Protein AF-U9TIN5-F1 (afdb_monomer_lite)

Sequence (108 aa):
MSYSKNKLINNALRRSYALIDYNIHNDIHKQHEFRKQILLDDESLTENEKSEAIIIITKTYDYHKLLFNEGTKRICENCNQECLATTYCEYCVRNYLKAKFSNWTSGN

Structure (mmCIF, N/CA/C/O backbone):
data_AF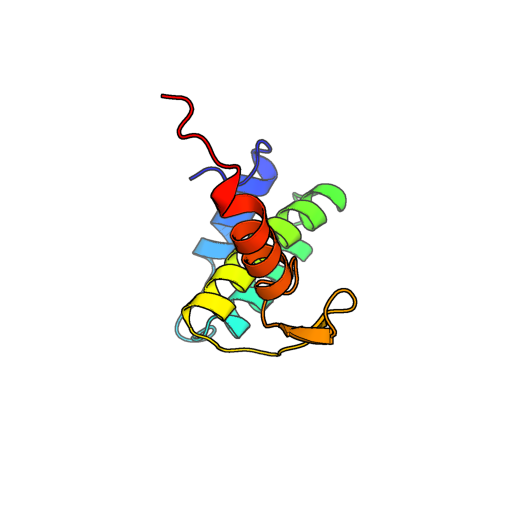-U9TIN5-F1
#
_entry.id   AF-U9TIN5-F1
#
loop_
_atom_site.group_PDB
_atom_site.id
_atom_site.type_symbol
_atom_site.label_atom_id
_atom_site.label_alt_id
_atom_site.label_comp_id
_atom_site.label_asym_id
_atom_site.label_entity_id
_atom_site.label_seq_id
_atom_site.pdbx_PDB_ins_code
_atom_site.Cartn_x
_atom_site.Cartn_y
_atom_sit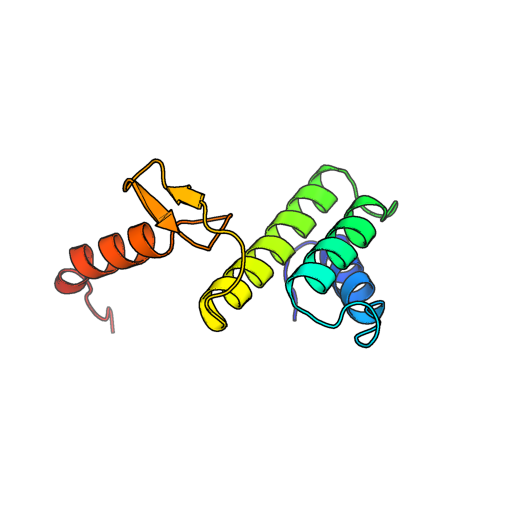e.Cartn_z
_atom_site.occupancy
_atom_site.B_iso_or_equiv
_atom_site.auth_seq_id
_atom_site.auth_comp_id
_atom_site.auth_asym_id
_atom_site.auth_atom_id
_atom_site.pdbx_PDB_model_num
ATOM 1 N N . MET A 1 1 ? -4.960 14.681 -10.680 1.00 57.00 1 MET A N 1
ATOM 2 C CA . MET A 1 1 ? -4.762 14.916 -9.231 1.00 57.00 1 MET A CA 1
ATOM 3 C C . MET A 1 1 ? -3.265 14.991 -8.920 1.00 57.00 1 MET A C 1
ATOM 5 O O . MET A 1 1 ? -2.489 14.411 -9.678 1.00 57.00 1 MET A O 1
ATOM 9 N N . SER A 1 2 ? -2.855 15.758 -7.902 1.00 74.75 2 SER A N 1
ATOM 10 C CA . SER A 1 2 ? -1.475 15.790 -7.385 1.00 74.75 2 SER A CA 1
ATOM 11 C C . SER A 1 2 ? -1.435 14.990 -6.086 1.00 74.75 2 SER A C 1
ATOM 13 O O . SER A 1 2 ? -2.256 15.239 -5.210 1.00 74.75 2 SER A O 1
ATOM 15 N N . TYR A 1 3 ? -0.529 14.025 -5.982 1.00 82.56 3 TYR A N 1
ATOM 16 C CA . TYR A 1 3 ? -0.385 13.109 -4.849 1.00 82.56 3 TYR A CA 1
ATOM 17 C C . TYR A 1 3 ? 0.760 13.502 -3.903 1.00 82.56 3 TYR A C 1
ATOM 19 O O . TYR A 1 3 ? 0.718 13.173 -2.724 1.00 82.56 3 TYR A O 1
ATOM 27 N N . SER A 1 4 ? 1.754 14.232 -4.413 1.00 88.62 4 SER A N 1
ATOM 28 C CA . SER A 1 4 ? 2.847 14.851 -3.650 1.00 88.62 4 SER A CA 1
ATOM 29 C C . SER A 1 4 ? 2.960 16.338 -4.016 1.00 88.62 4 SER A C 1
ATOM 31 O O . SER A 1 4 ? 2.378 16.779 -5.013 1.00 88.62 4 SER A O 1
ATOM 33 N N . LYS A 1 5 ? 3.703 17.133 -3.237 1.00 90.81 5 LYS A N 1
ATOM 34 C CA . LYS A 1 5 ? 4.144 18.478 -3.663 1.00 90.81 5 LYS A CA 1
ATOM 35 C C . LYS A 1 5 ? 5.291 18.403 -4.681 1.00 90.81 5 LYS A C 1
ATOM 37 O O . LYS A 1 5 ? 5.545 19.378 -5.383 1.00 90.81 5 LYS A O 1
ATOM 42 N N . ASN A 1 6 ? 5.953 17.251 -4.791 1.00 94.44 6 ASN A N 1
ATOM 43 C CA . ASN A 1 6 ? 7.050 17.022 -5.719 1.00 94.44 6 ASN A CA 1
ATOM 44 C C . ASN A 1 6 ? 6.528 16.629 -7.114 1.00 94.44 6 ASN A C 1
ATOM 46 O O . ASN A 1 6 ? 5.797 15.649 -7.286 1.00 94.44 6 ASN A O 1
ATOM 50 N N . LYS A 1 7 ? 6.912 17.397 -8.138 1.00 96.00 7 LYS A N 1
ATOM 51 C CA . LYS A 1 7 ? 6.496 17.169 -9.528 1.00 96.00 7 LYS A CA 1
ATOM 52 C C . LYS A 1 7 ? 7.047 15.859 -10.108 1.00 96.00 7 LYS A C 1
ATOM 54 O O . LYS A 1 7 ? 6.318 15.204 -10.849 1.00 96.00 7 LYS A O 1
ATOM 59 N N . LEU A 1 8 ? 8.276 15.463 -9.769 1.00 96.94 8 LEU A N 1
ATOM 60 C CA . LEU A 1 8 ? 8.896 14.229 -10.269 1.00 96.94 8 LEU A CA 1
ATOM 61 C C . LEU A 1 8 ? 8.130 12.998 -9.781 1.00 96.94 8 LEU A C 1
ATOM 63 O O . LEU A 1 8 ? 7.709 12.179 -10.596 1.00 96.94 8 LEU A O 1
ATOM 67 N N . ILE A 1 9 ? 7.808 12.953 -8.486 1.00 97.62 9 ILE A N 1
ATOM 68 C CA . ILE A 1 9 ? 6.977 11.895 -7.893 1.00 97.62 9 ILE A CA 1
ATOM 69 C C . ILE A 1 9 ? 5.616 11.816 -8.591 1.00 97.62 9 ILE A C 1
ATOM 71 O O . ILE A 1 9 ? 5.178 10.744 -8.999 1.00 97.62 9 ILE A O 1
ATOM 75 N N . ASN A 1 10 ? 4.942 12.953 -8.787 1.00 96.69 10 ASN A N 1
ATOM 76 C CA . ASN A 1 10 ? 3.655 12.971 -9.486 1.00 96.69 10 ASN A CA 1
ATOM 77 C C . ASN A 1 10 ? 3.743 12.446 -10.921 1.00 96.69 10 ASN A C 1
ATOM 79 O O . ASN A 1 10 ? 2.840 11.740 -11.372 1.00 96.69 10 ASN A O 1
ATOM 83 N N . ASN A 1 11 ? 4.810 12.793 -11.638 1.00 96.94 11 ASN A N 1
ATOM 84 C CA . ASN A 1 11 ? 5.036 12.316 -12.995 1.00 96.94 11 ASN A CA 1
ATOM 85 C C . ASN A 1 11 ? 5.282 10.803 -13.013 1.00 96.94 11 ASN A C 1
ATOM 87 O O . ASN A 1 11 ? 4.679 10.110 -13.831 1.00 96.94 11 ASN A O 1
ATOM 91 N N . ALA A 1 12 ? 6.106 10.281 -12.103 1.00 97.88 12 ALA A N 1
ATOM 92 C CA . ALA A 1 12 ? 6.361 8.849 -11.966 1.00 97.88 12 ALA A CA 1
ATOM 93 C C . ALA A 1 12 ? 5.085 8.067 -11.610 1.00 97.88 12 ALA A C 1
ATOM 95 O O . ALA A 1 12 ? 4.768 7.067 -12.248 1.00 97.88 12 ALA A O 1
ATOM 96 N N . LEU A 1 13 ? 4.275 8.573 -10.673 1.00 97.75 13 LEU A N 1
ATOM 97 C CA . LEU A 1 13 ? 2.996 7.963 -10.289 1.00 97.75 13 LEU A CA 1
ATOM 98 C C . LEU A 1 13 ? 1.986 7.901 -11.440 1.00 97.75 13 LEU A C 1
ATOM 100 O O . LEU A 1 13 ? 1.233 6.930 -11.542 1.00 97.75 13 LEU A O 1
ATOM 104 N N . ARG A 1 14 ? 1.948 8.936 -12.290 1.00 96.75 14 ARG A N 1
ATOM 105 C CA . ARG A 1 14 ? 1.099 8.965 -13.491 1.00 96.75 14 ARG A CA 1
ATOM 106 C C . ARG A 1 14 ? 1.603 7.995 -14.552 1.00 96.75 14 ARG A C 1
ATOM 108 O O . ARG A 1 14 ? 0.790 7.274 -15.119 1.00 96.75 14 ARG A O 1
ATOM 115 N N . ARG A 1 15 ? 2.919 7.956 -14.787 1.00 96.94 15 ARG A N 1
ATOM 116 C CA . ARG A 1 15 ? 3.555 7.002 -15.706 1.00 96.94 15 ARG A CA 1
ATOM 117 C C . ARG A 1 15 ? 3.271 5.562 -15.278 1.00 96.94 15 ARG A C 1
ATOM 119 O O . ARG A 1 15 ? 2.754 4.798 -16.082 1.00 96.94 15 ARG A O 1
ATOM 126 N N . SER A 1 16 ? 3.496 5.224 -14.006 1.00 97.31 16 SER A N 1
ATOM 127 C CA . SER A 1 16 ? 3.240 3.870 -13.496 1.00 97.31 16 SER A CA 1
ATOM 128 C C . SER A 1 16 ? 1.779 3.453 -13.613 1.00 97.31 16 SER A C 1
ATOM 130 O O . SER A 1 16 ? 1.502 2.288 -13.856 1.00 97.31 16 SER A O 1
ATOM 132 N N . TYR A 1 17 ? 0.841 4.395 -13.478 1.00 95.50 17 TYR A N 1
ATOM 133 C CA . TYR A 1 17 ? -0.581 4.127 -13.687 1.00 95.50 17 TYR A CA 1
ATOM 134 C C . TYR A 1 17 ? -0.936 3.922 -15.167 1.00 95.50 17 TYR A C 1
ATOM 136 O O . TYR A 1 17 ? -1.707 3.026 -15.493 1.00 95.50 17 TYR A O 1
ATOM 144 N N . ALA A 1 18 ? -0.367 4.730 -16.065 1.00 97.19 18 ALA A N 1
ATOM 145 C CA . ALA A 1 18 ? -0.624 4.640 -17.502 1.00 97.19 18 ALA A CA 1
ATOM 146 C C . ALA A 1 18 ? -0.061 3.359 -18.145 1.00 97.19 18 ALA A C 1
ATOM 148 O O . ALA A 1 18 ? -0.574 2.925 -19.169 1.00 97.19 18 ALA A O 1
ATOM 149 N N . LEU A 1 19 ? 0.977 2.763 -17.551 1.00 97.50 19 LEU A N 1
ATOM 150 C CA . LEU A 1 19 ? 1.625 1.542 -18.042 1.00 97.50 19 LEU A CA 1
ATOM 151 C C . LEU A 1 19 ? 0.890 0.244 -17.671 1.00 97.50 19 LEU A C 1
ATOM 153 O O . LEU A 1 19 ? 1.325 -0.828 -18.079 1.00 97.50 19 LEU A O 1
ATOM 157 N N . ILE A 1 20 ? -0.183 0.309 -16.881 1.00 96.81 20 ILE A N 1
ATOM 158 C CA . ILE A 1 20 ? -0.881 -0.894 -16.418 1.00 96.81 20 ILE A CA 1
ATOM 159 C C . ILE A 1 20 ? -1.646 -1.533 -17.576 1.00 96.81 20 ILE A C 1
ATOM 161 O O . ILE A 1 20 ? -2.608 -0.961 -18.088 1.00 96.81 20 ILE A O 1
ATOM 165 N N . ASP A 1 21 ? -1.280 -2.767 -17.913 1.00 97.44 21 ASP A N 1
ATOM 166 C CA . ASP 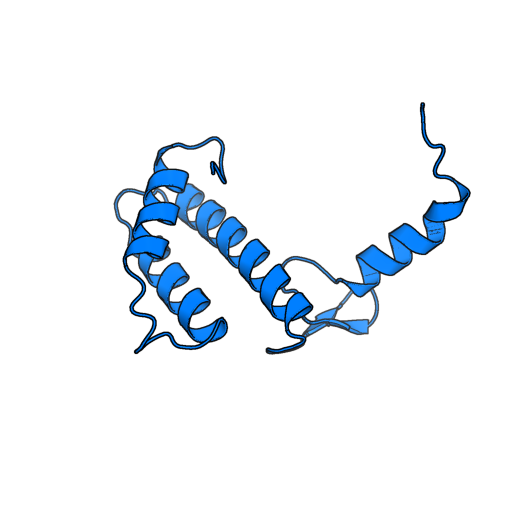A 1 21 ? -2.146 -3.660 -18.677 1.00 97.44 21 ASP A CA 1
ATOM 167 C C . ASP A 1 21 ? -3.118 -4.367 -17.723 1.00 97.44 21 ASP A C 1
ATOM 169 O O . ASP A 1 21 ? -2.730 -5.239 -16.942 1.00 97.44 21 ASP A O 1
ATOM 173 N N . TYR A 1 22 ? -4.395 -3.992 -17.785 1.00 95.94 22 TYR A N 1
ATOM 174 C CA . TYR A 1 22 ? -5.442 -4.554 -16.930 1.00 95.94 22 TYR A CA 1
ATOM 175 C C . TYR A 1 22 ? -5.824 -6.000 -17.280 1.00 95.94 22 TYR A C 1
ATOM 177 O O . TYR A 1 22 ? -6.465 -6.658 -16.463 1.00 95.94 22 TYR A O 1
ATOM 185 N N . ASN A 1 23 ? -5.420 -6.529 -18.441 1.00 97.62 23 ASN A N 1
ATOM 186 C CA . ASN A 1 23 ? -5.600 -7.949 -18.753 1.00 97.62 23 ASN A CA 1
ATOM 187 C C . ASN A 1 23 ? -4.577 -8.814 -18.004 1.00 97.62 23 ASN A C 1
ATOM 189 O O . ASN A 1 23 ? -4.896 -9.926 -17.587 1.00 97.62 23 ASN A O 1
ATOM 193 N N . ILE A 1 24 ? -3.359 -8.296 -17.810 1.00 97.69 24 ILE A N 1
ATOM 194 C CA . ILE A 1 24 ? -2.274 -8.979 -17.089 1.00 97.69 24 ILE A CA 1
ATOM 195 C C . ILE A 1 24 ? -2.396 -8.727 -15.580 1.00 97.69 24 ILE A C 1
ATOM 197 O O . ILE A 1 24 ? -2.399 -9.658 -14.770 1.00 97.69 24 ILE A O 1
ATOM 201 N N . HIS A 1 25 ? -2.540 -7.461 -15.190 1.00 97.06 25 HIS A N 1
ATOM 202 C CA . HIS A 1 25 ? -2.683 -7.009 -13.807 1.00 97.06 25 HIS A CA 1
ATOM 203 C C . HIS A 1 25 ? -4.166 -6.820 -13.471 1.00 97.06 25 HIS A C 1
ATOM 205 O O . HIS A 1 25 ? -4.644 -5.721 -13.186 1.00 97.06 25 HIS A O 1
ATOM 211 N N . ASN A 1 26 ? -4.910 -7.919 -13.547 1.00 96.06 26 ASN A N 1
ATOM 212 C CA . ASN A 1 26 ? -6.372 -7.932 -13.489 1.00 96.06 26 ASN A CA 1
ATOM 213 C C . ASN A 1 26 ? -6.982 -7.828 -12.079 1.00 96.06 26 ASN A C 1
ATOM 215 O O . ASN A 1 26 ? -8.202 -7.813 -11.948 1.00 96.06 26 ASN A O 1
ATOM 219 N N . ASP A 1 27 ? -6.159 -7.732 -11.035 1.00 95.94 27 ASP A N 1
ATOM 220 C CA . ASP A 1 27 ? -6.592 -7.519 -9.653 1.00 95.94 27 ASP A CA 1
ATOM 221 C C . ASP A 1 27 ? -5.746 -6.440 -8.960 1.00 95.94 27 ASP A C 1
ATOM 223 O O . ASP A 1 27 ? -4.656 -6.076 -9.420 1.00 95.94 27 ASP A O 1
ATOM 227 N N . ILE A 1 28 ? -6.247 -5.911 -7.839 1.00 96.00 28 ILE A N 1
ATOM 228 C CA . ILE A 1 28 ? -5.605 -4.794 -7.134 1.00 96.00 28 ILE A CA 1
ATOM 229 C C . ILE A 1 28 ? -4.226 -5.158 -6.567 1.00 96.00 28 ILE A C 1
ATOM 231 O O . ILE A 1 28 ? -3.384 -4.272 -6.406 1.00 96.00 28 ILE A O 1
ATOM 235 N N . HIS A 1 29 ? -3.983 -6.437 -6.258 1.00 96.88 29 HIS A N 1
ATOM 236 C CA . HIS A 1 29 ? -2.731 -6.910 -5.676 1.00 96.88 29 HIS A CA 1
ATOM 237 C C . HIS A 1 29 ? -1.639 -6.909 -6.747 1.00 96.88 29 HIS A C 1
ATOM 239 O O . HIS A 1 29 ? -0.573 -6.324 -6.551 1.00 96.88 29 HIS A O 1
ATOM 245 N N . LYS A 1 30 ? -1.943 -7.459 -7.929 1.00 97.50 30 LYS A N 1
ATOM 246 C CA . LYS A 1 30 ? -1.054 -7.425 -9.097 1.00 97.50 30 LYS A CA 1
ATOM 247 C C . LYS A 1 30 ? -0.779 -6.003 -9.561 1.00 97.50 30 LYS A C 1
ATOM 249 O O . LYS A 1 30 ? 0.362 -5.689 -9.889 1.00 97.50 30 LYS A O 1
ATOM 254 N N . GLN A 1 31 ? -1.793 -5.137 -9.568 1.00 97.38 31 GLN A N 1
ATOM 255 C CA . GLN A 1 31 ? -1.613 -3.726 -9.923 1.00 97.38 31 GLN A CA 1
ATOM 256 C C . GLN A 1 31 ? -0.691 -3.008 -8.935 1.00 97.38 31 GLN A C 1
ATOM 258 O O . GLN A 1 31 ? 0.152 -2.215 -9.353 1.00 97.38 31 GLN A O 1
ATOM 263 N N . HIS A 1 32 ? -0.831 -3.272 -7.632 1.00 97.44 32 HIS A N 1
ATOM 264 C CA . HIS A 1 32 ? 0.034 -2.669 -6.621 1.00 97.44 32 HIS A CA 1
ATOM 265 C C . HIS A 1 32 ? 1.496 -3.096 -6.792 1.00 97.44 32 HIS A C 1
ATOM 267 O O . HIS A 1 32 ? 2.365 -2.225 -6.864 1.00 97.44 32 HIS A O 1
ATOM 273 N N . GLU A 1 33 ? 1.761 -4.399 -6.917 1.00 97.81 33 GLU A N 1
ATOM 274 C CA . GLU A 1 33 ? 3.127 -4.915 -7.081 1.00 97.81 33 GLU A CA 1
ATOM 275 C C . GLU A 1 33 ? 3.771 -4.443 -8.388 1.00 97.81 33 GLU A C 1
ATOM 277 O O . GLU A 1 33 ? 4.919 -3.998 -8.378 1.00 97.81 33 GLU A O 1
ATOM 282 N N . PHE A 1 34 ? 3.021 -4.426 -9.494 1.00 98.31 34 PHE A N 1
ATOM 283 C CA . PHE A 1 34 ? 3.512 -3.888 -10.764 1.00 98.31 34 PHE A CA 1
ATOM 284 C C . PHE A 1 34 ? 3.920 -2.417 -10.638 1.00 98.31 34 PHE A C 1
ATOM 286 O O . PHE A 1 34 ? 5.042 -2.037 -10.968 1.00 98.31 34 PHE A O 1
ATOM 293 N N . ARG A 1 35 ? 3.035 -1.568 -10.098 1.00 98.06 35 ARG A N 1
ATOM 294 C CA . ARG A 1 35 ? 3.344 -0.141 -9.927 1.00 98.06 35 ARG A CA 1
ATOM 295 C C . ARG A 1 35 ? 4.519 0.085 -8.984 1.00 98.06 35 ARG A C 1
ATOM 297 O O . ARG A 1 35 ? 5.273 1.030 -9.195 1.00 98.06 35 ARG A O 1
ATOM 304 N N . LYS A 1 36 ? 4.661 -0.744 -7.948 1.00 98.38 36 LYS A N 1
ATOM 305 C CA . LYS A 1 36 ? 5.787 -0.687 -7.014 1.00 98.38 36 LYS A CA 1
ATOM 306 C C . LYS A 1 36 ? 7.109 -0.941 -7.737 1.00 98.38 36 LYS A C 1
ATOM 308 O O . LYS A 1 36 ? 8.024 -0.150 -7.550 1.00 98.38 36 LYS A O 1
ATOM 313 N N . GLN A 1 37 ? 7.184 -1.961 -8.592 1.00 98.44 37 GLN A N 1
ATOM 314 C CA . GLN A 1 37 ? 8.375 -2.240 -9.405 1.00 98.44 37 GLN A CA 1
ATOM 315 C C . GLN A 1 37 ? 8.703 -1.071 -10.339 1.00 98.44 37 GLN A C 1
ATOM 317 O O . GLN A 1 37 ? 9.794 -0.522 -10.253 1.00 98.44 37 GLN A O 1
ATOM 322 N N . ILE A 1 38 ? 7.721 -0.578 -11.105 1.00 98.25 38 ILE A N 1
ATOM 323 C CA . ILE A 1 38 ? 7.921 0.572 -12.006 1.00 98.25 38 ILE A CA 1
ATOM 324 C C . ILE A 1 38 ? 8.473 1.803 -11.272 1.00 98.25 38 ILE A C 1
ATOM 326 O O . ILE A 1 38 ? 9.294 2.528 -11.821 1.00 98.25 38 ILE A O 1
ATOM 330 N N . LEU A 1 39 ? 8.015 2.069 -10.046 1.00 98.44 39 LEU A N 1
ATOM 331 C CA . LEU A 1 39 ? 8.497 3.210 -9.263 1.00 98.44 39 LEU A CA 1
ATOM 332 C C . LEU A 1 39 ? 9.889 2.977 -8.664 1.00 98.44 39 LEU A C 1
ATOM 334 O O . LEU A 1 39 ? 10.648 3.935 -8.546 1.00 98.44 39 LEU A O 1
ATOM 338 N N . LEU A 1 40 ? 10.221 1.743 -8.275 1.00 98.50 40 LEU A N 1
ATOM 339 C CA . LEU A 1 40 ? 11.553 1.394 -7.768 1.00 98.50 40 LEU A CA 1
ATOM 340 C C . LEU A 1 40 ? 12.616 1.454 -8.875 1.00 98.50 40 LEU A C 1
ATOM 342 O O . LEU A 1 40 ? 13.738 1.899 -8.616 1.00 98.50 40 LEU A O 1
ATOM 346 N N . ASP A 1 41 ? 12.228 1.089 -10.095 1.00 98.25 41 ASP A N 1
ATOM 347 C CA . ASP A 1 41 ? 13.087 1.071 -11.280 1.00 98.25 41 ASP A CA 1
ATOM 348 C C . ASP A 1 41 ? 13.155 2.437 -11.998 1.00 98.25 41 ASP A C 1
ATOM 350 O O . ASP A 1 41 ? 13.930 2.605 -12.936 1.00 98.25 41 ASP A O 1
ATOM 354 N N . ASP A 1 42 ? 12.368 3.441 -11.578 1.00 97.81 42 ASP A N 1
ATOM 355 C CA . ASP A 1 42 ? 12.387 4.777 -12.189 1.00 97.81 42 ASP A CA 1
ATOM 356 C C . ASP A 1 42 ? 13.677 5.529 -11.809 1.00 97.81 42 ASP A C 1
ATOM 358 O O . ASP A 1 42 ? 13.778 6.148 -10.747 1.00 97.81 42 ASP A O 1
ATOM 362 N N . GLU A 1 43 ? 14.660 5.504 -12.712 1.00 97.69 43 GLU A N 1
ATOM 363 C CA . GLU A 1 43 ? 15.954 6.192 -12.579 1.00 97.69 43 GLU A CA 1
ATOM 364 C C . GLU A 1 43 ? 15.829 7.721 -12.449 1.00 97.69 43 GLU A C 1
ATOM 366 O O . GLU A 1 43 ? 16.772 8.382 -12.017 1.00 97.69 43 GLU A O 1
ATOM 371 N N . SER A 1 44 ? 14.670 8.307 -12.787 1.00 96.88 44 SER A N 1
ATOM 372 C CA . SER A 1 44 ? 14.432 9.746 -12.599 1.00 96.88 44 SER A CA 1
ATOM 373 C C . SER A 1 44 ? 14.137 10.144 -11.149 1.00 96.88 44 SER A C 1
ATOM 375 O O . SER A 1 44 ? 14.035 11.339 -10.867 1.00 96.88 44 SER A O 1
ATOM 377 N N . LEU A 1 45 ? 13.987 9.173 -10.241 1.00 98.06 45 LEU A N 1
ATOM 378 C CA . LEU A 1 45 ? 13.726 9.395 -8.821 1.00 98.06 45 LEU A CA 1
ATOM 379 C C . LEU A 1 45 ? 14.952 9.065 -7.965 1.00 98.06 45 LEU A C 1
ATOM 381 O O . LEU A 1 45 ? 15.607 8.038 -8.140 1.00 98.06 45 LEU A O 1
ATOM 385 N N . THR A 1 46 ? 15.204 9.893 -6.957 1.00 98.31 46 THR A N 1
ATOM 386 C CA . THR A 1 46 ? 16.110 9.555 -5.851 1.00 98.31 46 THR A CA 1
ATOM 387 C C . THR A 1 46 ? 15.490 8.496 -4.934 1.00 98.31 46 THR A C 1
ATOM 389 O O . THR A 1 46 ? 14.271 8.349 -4.872 1.00 98.31 46 THR A O 1
ATOM 392 N N . GLU A 1 47 ? 16.302 7.797 -4.137 1.00 98.19 47 GLU A N 1
ATOM 393 C CA . GLU A 1 47 ? 15.809 6.770 -3.199 1.00 98.19 47 GLU A CA 1
ATOM 394 C C . GLU A 1 47 ? 14.770 7.299 -2.190 1.00 98.19 47 GLU A C 1
ATOM 396 O O . GLU A 1 47 ? 13.805 6.608 -1.844 1.00 98.19 47 GLU A O 1
ATOM 401 N N . ASN A 1 48 ? 14.901 8.563 -1.774 1.00 97.62 48 ASN A N 1
ATOM 402 C CA . ASN A 1 48 ? 13.908 9.220 -0.921 1.00 97.62 48 ASN A CA 1
ATOM 403 C C . ASN A 1 48 ? 12.582 9.449 -1.663 1.00 97.62 48 ASN A C 1
ATOM 405 O O . ASN A 1 48 ? 11.511 9.202 -1.110 1.00 97.62 48 ASN A O 1
ATOM 409 N N . GLU A 1 49 ? 12.641 9.889 -2.921 1.00 98.31 49 GLU A N 1
ATOM 410 C CA . GLU A 1 49 ? 11.449 10.102 -3.746 1.00 98.31 49 GLU A CA 1
ATOM 411 C C . GLU A 1 49 ? 10.757 8.785 -4.100 1.00 98.31 49 GLU A C 1
ATOM 413 O O . GLU A 1 49 ? 9.526 8.722 -4.070 1.00 98.31 49 GLU A O 1
ATOM 418 N N . LYS A 1 50 ? 11.522 7.718 -4.367 1.00 98.50 50 LYS A N 1
ATOM 419 C CA . LYS A 1 50 ? 10.987 6.360 -4.533 1.00 98.50 50 LYS A CA 1
ATOM 420 C C . LYS A 1 50 ? 10.250 5.924 -3.274 1.00 98.50 50 LYS A C 1
ATOM 422 O O . LYS A 1 50 ? 9.092 5.523 -3.354 1.00 98.50 50 LYS A O 1
ATOM 427 N N . SER A 1 51 ? 10.875 6.075 -2.107 1.00 97.75 51 SER A N 1
ATOM 428 C CA . SER A 1 51 ? 10.263 5.734 -0.817 1.00 97.75 51 SER A CA 1
ATOM 429 C C . SER A 1 51 ? 8.948 6.487 -0.582 1.00 97.75 51 SER A C 1
ATOM 431 O O . SER A 1 51 ? 7.941 5.882 -0.204 1.00 97.75 51 SER A O 1
ATOM 433 N N . GLU A 1 52 ? 8.909 7.791 -0.871 1.00 97.50 52 GLU A N 1
ATOM 434 C CA . GLU A 1 52 ? 7.683 8.593 -0.789 1.00 97.50 52 GLU A CA 1
ATOM 435 C C . GLU A 1 52 ? 6.616 8.112 -1.789 1.00 97.50 52 GLU A C 1
ATOM 437 O O . GLU A 1 52 ? 5.451 7.931 -1.416 1.00 97.50 52 GLU A O 1
ATOM 442 N N . ALA A 1 53 ? 6.998 7.842 -3.040 1.00 98.00 53 ALA A N 1
ATOM 443 C CA . ALA A 1 53 ? 6.094 7.327 -4.065 1.00 98.00 53 ALA A CA 1
ATOM 444 C C . ALA A 1 53 ? 5.494 5.966 -3.670 1.00 98.00 53 ALA A C 1
ATOM 446 O O . ALA A 1 53 ? 4.287 5.757 -3.836 1.00 98.00 53 ALA A O 1
ATOM 447 N N . ILE A 1 54 ? 6.302 5.074 -3.081 1.00 98.25 54 ILE A N 1
ATOM 448 C CA . ILE A 1 54 ? 5.843 3.789 -2.544 1.00 98.25 54 ILE A CA 1
ATOM 449 C C . ILE A 1 54 ? 4.834 4.004 -1.417 1.00 98.25 54 ILE A C 1
ATOM 451 O O . ILE A 1 54 ? 3.758 3.411 -1.453 1.00 98.25 54 ILE A O 1
ATOM 455 N N . ILE A 1 55 ? 5.102 4.893 -0.456 1.00 97.38 55 ILE A N 1
ATOM 456 C CA . ILE A 1 55 ? 4.142 5.202 0.620 1.00 97.38 55 ILE A CA 1
ATOM 457 C C . ILE A 1 55 ? 2.801 5.680 0.042 1.00 97.38 55 ILE A C 1
ATOM 459 O O . ILE A 1 55 ? 1.740 5.266 0.518 1.00 97.38 55 ILE A O 1
ATOM 463 N N . ILE A 1 56 ? 2.824 6.521 -0.996 1.00 97.12 56 ILE A N 1
ATOM 464 C CA . ILE A 1 56 ? 1.612 7.034 -1.652 1.00 97.12 56 ILE A CA 1
ATOM 465 C C . ILE A 1 56 ? 0.795 5.900 -2.288 1.00 97.12 56 ILE A C 1
ATOM 467 O O . ILE A 1 56 ? -0.419 5.814 -2.057 1.00 97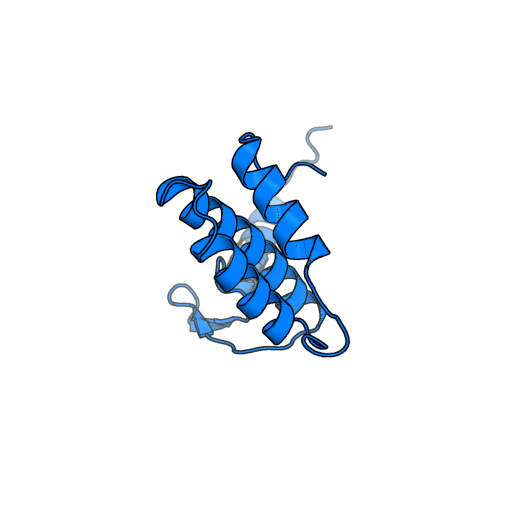.12 56 ILE A O 1
ATOM 471 N N . ILE A 1 57 ? 1.422 5.015 -3.074 1.00 97.50 57 ILE A N 1
ATOM 472 C CA . ILE A 1 57 ? 0.683 3.908 -3.700 1.00 97.50 57 ILE A CA 1
ATOM 473 C C . ILE A 1 57 ? 0.223 2.872 -2.673 1.00 97.50 57 ILE A C 1
ATOM 475 O O . ILE A 1 57 ? -0.867 2.329 -2.832 1.00 97.50 57 ILE A O 1
ATOM 479 N N . THR A 1 58 ? 0.980 2.650 -1.594 1.00 97.75 58 THR A N 1
ATOM 480 C CA . THR A 1 58 ? 0.595 1.729 -0.516 1.00 97.75 58 THR A CA 1
ATOM 481 C C . THR A 1 58 ? -0.618 2.249 0.247 1.00 97.75 58 THR A C 1
ATOM 483 O O . THR A 1 58 ? -1.521 1.475 0.531 1.00 97.75 58 THR A O 1
ATOM 486 N N . LYS A 1 59 ? -0.727 3.561 0.501 1.00 96.38 59 LYS A N 1
ATOM 487 C CA . LYS A 1 59 ? -1.948 4.150 1.090 1.00 96.38 59 LYS A CA 1
ATOM 488 C C . LYS A 1 59 ? -3.181 3.941 0.209 1.00 96.38 59 LYS A C 1
ATOM 490 O O . LYS A 1 59 ? -4.263 3.657 0.715 1.00 96.38 59 LYS A O 1
ATOM 495 N N . THR A 1 60 ? -3.013 4.068 -1.107 1.00 95.62 60 THR A N 1
ATOM 496 C CA . THR A 1 60 ? -4.095 3.808 -2.074 1.00 95.62 60 THR A CA 1
ATOM 497 C C . THR A 1 60 ? -4.480 2.328 -2.074 1.00 95.62 60 THR A C 1
ATOM 499 O O . THR A 1 60 ? -5.657 1.982 -2.072 1.00 95.62 60 THR A O 1
ATOM 502 N N . TYR A 1 61 ? -3.486 1.446 -2.027 1.00 97.19 61 TYR A N 1
ATOM 503 C CA . TYR A 1 61 ? -3.695 0.008 -1.950 1.00 97.19 61 TYR A CA 1
ATOM 504 C C . TYR A 1 61 ? -4.364 -0.421 -0.636 1.00 97.19 61 TYR A C 1
ATOM 506 O O . TYR A 1 61 ? -5.287 -1.228 -0.662 1.00 97.19 61 TYR A O 1
ATOM 514 N N . ASP A 1 62 ? -3.985 0.170 0.499 1.00 97.56 62 ASP A N 1
ATOM 515 C CA . ASP A 1 62 ? -4.655 -0.038 1.785 1.00 97.56 62 ASP A CA 1
ATOM 516 C C . ASP A 1 62 ? -6.128 0.357 1.734 1.00 97.56 62 ASP A C 1
ATOM 518 O O . ASP A 1 62 ? -6.978 -0.380 2.228 1.00 97.56 62 ASP A O 1
ATOM 522 N N . TYR A 1 63 ? -6.439 1.489 1.100 1.00 95.94 63 TYR A N 1
ATOM 523 C CA . TYR A 1 63 ? -7.820 1.890 0.860 1.00 95.94 63 TYR A CA 1
ATOM 524 C C . TYR A 1 63 ? -8.585 0.838 0.042 1.00 95.94 63 TYR A C 1
ATOM 526 O O . TYR A 1 63 ? -9.679 0.452 0.445 1.00 95.94 63 TYR A O 1
ATOM 534 N N . HIS A 1 64 ? -8.010 0.320 -1.049 1.00 96.81 64 HIS A N 1
ATOM 535 C CA . HIS A 1 64 ? -8.660 -0.720 -1.855 1.00 96.81 64 HIS A CA 1
ATOM 536 C C . HIS A 1 64 ? -8.845 -2.038 -1.095 1.00 96.81 64 HIS A C 1
ATOM 538 O O . HIS A 1 64 ? -9.942 -2.588 -1.122 1.00 96.81 64 HIS A O 1
ATOM 544 N N . LYS A 1 65 ? -7.833 -2.507 -0.351 1.00 97.69 65 LYS A N 1
ATOM 545 C CA . LYS A 1 65 ? -7.959 -3.702 0.503 1.00 97.69 65 LYS A CA 1
ATOM 546 C C . LYS A 1 65 ? -9.118 -3.573 1.487 1.00 97.69 65 LYS A C 1
ATOM 548 O O . LYS A 1 65 ? -9.874 -4.517 1.672 1.00 97.69 65 LYS A O 1
ATOM 553 N N . LEU A 1 66 ? -9.284 -2.401 2.102 1.00 96.81 66 LEU A N 1
ATOM 554 C CA . LEU A 1 66 ? -10.397 -2.143 3.019 1.00 96.81 66 LEU A CA 1
ATOM 555 C C . LEU A 1 66 ? -11.746 -2.028 2.306 1.00 96.81 66 LEU A C 1
ATOM 557 O O . LEU A 1 66 ? -12.748 -2.480 2.852 1.00 96.81 66 LEU A O 1
ATOM 561 N N . LEU A 1 67 ? -11.777 -1.419 1.118 1.00 96.75 67 LEU A N 1
ATOM 562 C CA . LEU A 1 67 ? -12.991 -1.255 0.319 1.00 96.75 67 LEU A CA 1
ATOM 563 C C . LEU A 1 67 ? -13.548 -2.605 -0.148 1.00 96.75 67 LEU A C 1
ATOM 565 O O . LEU A 1 67 ? -14.749 -2.837 -0.042 1.00 96.75 67 LEU A O 1
ATOM 569 N N . PHE A 1 68 ? -12.676 -3.485 -0.637 1.00 96.25 68 PHE A N 1
ATOM 570 C CA . PHE A 1 68 ? -13.044 -4.812 -1.139 1.00 96.25 68 PHE A CA 1
ATOM 571 C C . PHE A 1 68 ? -12.961 -5.907 -0.067 1.00 96.25 68 PHE A C 1
ATOM 573 O O . PHE A 1 68 ? -13.383 -7.034 -0.306 1.00 96.25 68 PHE A O 1
ATOM 580 N N . ASN A 1 69 ? -12.474 -5.568 1.133 1.00 95.94 69 ASN A N 1
ATOM 581 C CA . ASN A 1 69 ? -12.261 -6.489 2.250 1.00 95.94 69 ASN A CA 1
ATOM 582 C C . ASN A 1 69 ? -11.426 -7.723 1.850 1.00 95.94 69 ASN A C 1
ATOM 584 O O . ASN A 1 69 ? -11.740 -8.856 2.216 1.00 95.94 69 ASN A O 1
ATOM 588 N N . GLU A 1 70 ? -10.360 -7.491 1.086 1.00 95.06 70 GLU A N 1
ATOM 589 C CA . GLU A 1 70 ? -9.515 -8.533 0.505 1.00 95.06 70 GLU A CA 1
ATOM 590 C C . GLU A 1 70 ? -8.023 -8.272 0.738 1.00 95.06 70 GLU A C 1
ATOM 592 O O . GLU A 1 70 ? -7.589 -7.155 1.037 1.00 95.06 70 GLU A O 1
ATOM 597 N N . GLY A 1 71 ? -7.225 -9.328 0.585 1.00 94.62 71 GLY A N 1
ATOM 598 C CA . GLY A 1 71 ? -5.780 -9.308 0.775 1.00 94.62 71 GLY A CA 1
ATOM 599 C C . GLY A 1 71 ? -5.316 -9.849 2.124 1.00 94.62 71 GLY A C 1
ATOM 600 O O . GLY A 1 71 ? -6.091 -10.277 2.981 1.00 94.62 71 GLY A O 1
ATOM 601 N N . THR A 1 72 ? -3.997 -9.853 2.297 1.00 94.56 72 THR A N 1
ATOM 602 C CA . THR A 1 72 ? -3.350 -10.412 3.483 1.00 94.56 72 THR A CA 1
ATOM 603 C C . THR A 1 72 ? -3.576 -9.526 4.701 1.00 94.56 72 THR A C 1
ATOM 605 O O . THR A 1 72 ? -3.249 -8.337 4.690 1.00 94.56 72 THR A O 1
ATOM 608 N N . LYS A 1 73 ? -4.089 -10.130 5.773 1.00 96.31 73 LYS A N 1
ATOM 609 C CA . LYS A 1 73 ? -4.194 -9.493 7.085 1.00 96.31 73 LYS A CA 1
ATOM 610 C C . LYS A 1 73 ? -2.875 -9.590 7.848 1.00 96.31 73 LYS A C 1
ATOM 612 O O . LYS A 1 73 ? -2.104 -10.529 7.664 1.00 96.31 73 LYS A O 1
ATOM 617 N N . ARG A 1 74 ? -2.648 -8.648 8.757 1.00 96.56 74 ARG A N 1
ATOM 618 C CA . ARG A 1 74 ? -1.555 -8.668 9.737 1.00 96.56 74 ARG A CA 1
ATOM 619 C C . ARG A 1 74 ? -2.109 -8.450 11.137 1.00 96.56 74 ARG A C 1
ATOM 621 O O . ARG A 1 74 ? -3.132 -7.793 11.300 1.00 96.56 74 ARG A O 1
ATOM 628 N N . ILE A 1 75 ? -1.416 -8.940 12.154 1.00 98.00 75 ILE A N 1
ATOM 629 C CA . ILE A 1 75 ? -1.773 -8.638 13.541 1.00 98.00 75 ILE A CA 1
ATOM 630 C C . ILE A 1 75 ? -1.236 -7.244 13.880 1.00 98.00 75 ILE A C 1
ATOM 632 O O . ILE A 1 75 ? -0.051 -6.958 13.704 1.00 98.00 75 ILE A O 1
ATOM 636 N N . CYS A 1 76 ? -2.110 -6.347 14.331 1.00 97.62 76 CYS A N 1
ATOM 637 C CA . CYS A 1 76 ? -1.703 -5.024 14.784 1.00 97.62 76 CYS A CA 1
ATOM 638 C C . CYS A 1 76 ? -1.078 -5.100 16.182 1.00 97.62 76 CYS A C 1
ATOM 640 O O . CYS A 1 76 ? -1.771 -5.431 17.135 1.00 97.62 76 CYS A O 1
ATOM 642 N N . GLU A 1 77 ? 0.176 -4.677 16.327 1.00 96.81 77 GLU A N 1
ATOM 643 C CA . GLU A 1 77 ? 0.908 -4.682 17.608 1.00 96.81 77 GLU A CA 1
ATOM 644 C C . GLU A 1 77 ? 0.251 -3.840 18.717 1.00 96.81 77 GLU A C 1
ATOM 646 O O . GLU A 1 77 ? 0.448 -4.101 19.897 1.00 96.81 77 GLU A O 1
ATOM 651 N N . ASN A 1 78 ? -0.549 -2.831 18.354 1.00 96.19 78 ASN A N 1
ATOM 652 C CA . ASN A 1 78 ? -1.185 -1.939 19.325 1.00 96.19 78 ASN A CA 1
ATOM 653 C C . ASN A 1 78 ? -2.527 -2.463 19.866 1.00 96.19 78 ASN A C 1
ATOM 655 O O . ASN A 1 78 ? -2.925 -2.106 20.969 1.00 96.19 78 ASN A O 1
ATOM 659 N N . CYS A 1 79 ? -3.273 -3.254 19.088 1.00 96.88 79 CYS A N 1
ATOM 660 C CA . CYS A 1 79 ? -4.612 -3.716 19.495 1.00 96.88 79 CYS A CA 1
ATOM 661 C C . CYS A 1 79 ? -4.835 -5.224 19.358 1.00 96.88 79 CYS A C 1
ATOM 663 O O . CYS A 1 79 ? -5.922 -5.699 19.672 1.00 96.88 79 CYS A O 1
ATOM 665 N N . ASN A 1 80 ? -3.833 -5.967 18.884 1.00 97.38 80 ASN A N 1
ATOM 666 C CA . ASN A 1 80 ? -3.847 -7.410 18.642 1.00 97.38 80 ASN A CA 1
ATOM 667 C C . ASN A 1 80 ? -4.966 -7.903 17.708 1.00 97.38 80 ASN A C 1
ATOM 669 O O . ASN A 1 80 ? -5.260 -9.094 17.672 1.00 97.38 80 ASN A O 1
ATOM 673 N N . GLN A 1 81 ? -5.583 -7.008 16.932 1.00 97.12 81 GLN A N 1
ATOM 674 C CA . GLN A 1 81 ? -6.584 -7.370 15.929 1.00 97.12 81 GLN A CA 1
ATOM 675 C C . GLN A 1 81 ? -5.929 -7.632 14.575 1.00 97.12 81 GLN A C 1
ATOM 677 O O . GLN A 1 81 ? -4.954 -6.970 14.208 1.00 97.12 81 GLN A O 1
ATOM 682 N N . GLU A 1 82 ? -6.497 -8.571 13.820 1.00 97.69 82 GLU A N 1
ATOM 683 C CA . GLU A 1 82 ? -6.134 -8.790 12.424 1.00 97.69 82 GLU A CA 1
ATOM 684 C C . GLU A 1 82 ? -6.647 -7.636 11.561 1.00 97.69 82 GLU A C 1
ATOM 686 O O . GLU A 1 82 ? -7.852 -7.512 11.333 1.00 97.69 82 GLU A O 1
ATOM 691 N N . CYS A 1 83 ? -5.735 -6.801 11.076 1.00 97.38 83 CYS A N 1
ATOM 692 C CA . CYS A 1 83 ? -6.029 -5.653 10.235 1.00 97.38 83 CYS A CA 1
ATOM 693 C C . CYS A 1 83 ? -5.562 -5.858 8.788 1.00 97.38 83 CYS A C 1
ATOM 695 O O . CYS A 1 83 ? -4.596 -6.577 8.525 1.00 97.38 83 CYS A O 1
ATOM 697 N N . LEU A 1 84 ? -6.259 -5.228 7.841 1.00 97.62 84 LEU A N 1
ATOM 698 C CA . LEU A 1 84 ? -5.969 -5.327 6.405 1.00 97.62 84 LEU A CA 1
ATOM 699 C C . LEU A 1 84 ? -4.956 -4.280 5.934 1.00 97.62 84 LEU A C 1
ATOM 701 O O . LEU A 1 84 ? -4.119 -4.567 5.076 1.00 97.62 84 LEU A O 1
ATOM 705 N N . ALA A 1 85 ? -5.027 -3.055 6.458 1.00 97.12 85 ALA A N 1
ATOM 706 C CA . ALA A 1 85 ? -4.143 -1.977 6.026 1.00 97.12 85 ALA A CA 1
ATOM 707 C C . ALA A 1 85 ? -2.704 -2.190 6.529 1.00 97.12 85 ALA A C 1
ATOM 709 O O . ALA A 1 85 ? -2.458 -2.624 7.655 1.00 97.12 85 ALA A O 1
ATOM 710 N N . THR A 1 86 ? -1.724 -1.861 5.694 1.00 95.31 86 THR A N 1
ATOM 711 C CA . THR A 1 86 ? -0.293 -1.980 5.988 1.00 95.31 86 THR A CA 1
ATOM 712 C C . THR A 1 86 ? 0.228 -0.723 6.681 1.00 95.31 86 THR A C 1
ATOM 714 O O . THR A 1 86 ? 0.961 -0.820 7.659 1.00 95.31 86 THR A O 1
ATOM 717 N N . THR A 1 87 ? -0.179 0.460 6.216 1.00 95.88 87 THR A N 1
ATOM 718 C CA . THR A 1 87 ? 0.319 1.761 6.698 1.00 95.88 87 THR A CA 1
ATOM 719 C C . THR A 1 87 ? -0.361 2.252 7.975 1.00 95.88 87 THR A C 1
ATOM 721 O O . THR A 1 87 ? 0.161 3.136 8.648 1.00 95.88 87 THR A O 1
ATOM 724 N N . TYR A 1 88 ? -1.512 1.685 8.335 1.00 95.56 88 TYR A N 1
ATOM 725 C CA . TYR A 1 88 ? -2.231 1.965 9.579 1.00 95.56 88 TYR A CA 1
ATOM 726 C C . TYR A 1 88 ? -3.062 0.748 9.996 1.00 95.56 88 TYR A C 1
ATOM 728 O O . TYR A 1 88 ? -3.120 -0.243 9.276 1.00 95.56 88 TYR A O 1
ATOM 736 N N . CYS A 1 89 ? -3.679 0.795 11.177 1.00 97.81 89 CYS A N 1
ATOM 737 C CA . CYS A 1 89 ? -4.673 -0.192 11.598 1.00 97.81 89 CYS A CA 1
ATOM 738 C C . CYS A 1 89 ? -6.059 0.454 11.579 1.00 97.81 89 CYS A C 1
ATOM 740 O O . CYS A 1 89 ? -6.323 1.382 12.351 1.00 97.81 89 CYS A O 1
ATOM 742 N N . GLU A 1 90 ? -6.949 -0.032 10.714 1.00 96.81 90 GLU A N 1
ATOM 743 C CA . GLU A 1 90 ? -8.309 0.487 10.574 1.00 96.81 90 GLU A CA 1
ATOM 744 C C . GLU A 1 90 ? -9.103 0.396 11.882 1.00 96.81 90 GLU A C 1
ATOM 746 O O . GLU A 1 90 ? -9.921 1.272 12.165 1.00 96.81 90 GLU A O 1
ATOM 751 N N . TYR A 1 91 ? -8.821 -0.598 12.728 1.00 97.50 91 TYR A N 1
ATOM 752 C CA . TYR A 1 91 ? -9.461 -0.721 14.032 1.00 97.50 91 TYR A CA 1
ATOM 753 C C . TYR A 1 91 ? -8.941 0.288 15.048 1.00 97.50 91 TYR A C 1
ATOM 755 O O . TYR A 1 91 ? -9.747 0.912 15.733 1.00 97.50 91 TYR A O 1
ATOM 763 N N . CYS A 1 92 ? -7.623 0.510 15.131 1.00 97.31 92 CYS A N 1
ATOM 764 C CA . CYS A 1 92 ? -7.074 1.538 16.021 1.00 97.31 92 CYS A CA 1
ATOM 765 C C . CYS A 1 92 ? -7.643 2.917 15.681 1.00 97.31 92 CYS A C 1
ATOM 767 O O . CYS A 1 92 ? -8.068 3.641 16.580 1.00 97.31 92 CYS A O 1
ATOM 769 N N . VAL A 1 93 ? -7.718 3.247 14.386 1.00 95.88 93 VAL A N 1
ATOM 770 C CA . VAL A 1 93 ? -8.315 4.503 13.919 1.00 95.88 93 VAL A CA 1
ATOM 771 C C . VAL A 1 93 ? -9.789 4.577 14.323 1.00 95.88 93 VAL A C 1
ATOM 773 O O . VAL A 1 93 ? -10.194 5.537 14.972 1.00 95.88 93 VAL A O 1
ATOM 776 N N . ARG A 1 94 ? -10.597 3.550 14.024 1.00 95.19 94 ARG A N 1
ATOM 777 C CA . ARG A 1 94 ? -12.023 3.518 14.403 1.00 95.19 94 ARG A CA 1
ATOM 778 C C . ARG A 1 94 ? -12.233 3.631 15.914 1.00 95.19 94 ARG A C 1
ATOM 780 O O . ARG A 1 94 ? -13.130 4.351 16.340 1.00 95.19 94 ARG A O 1
ATOM 787 N N . ASN A 1 95 ? -11.423 2.947 16.717 1.00 95.38 95 ASN A N 1
ATOM 788 C CA . ASN A 1 95 ? -11.523 2.976 18.175 1.00 95.38 95 ASN A CA 1
ATOM 789 C C . ASN A 1 95 ? -11.172 4.360 18.728 1.00 95.38 95 ASN A C 1
ATOM 791 O O . ASN A 1 95 ? -11.902 4.874 19.574 1.00 95.38 95 ASN A O 1
ATOM 795 N N . TYR A 1 96 ? -10.120 4.995 18.204 1.00 94.75 96 TYR A N 1
ATOM 796 C CA . TYR A 1 96 ? -9.775 6.373 18.551 1.00 94.75 96 TYR A CA 1
ATOM 797 C C . TYR A 1 96 ? -10.922 7.338 18.224 1.00 94.75 96 TYR A C 1
ATOM 799 O O . TYR A 1 96 ? -11.334 8.122 19.080 1.00 94.75 96 TYR A O 1
ATOM 807 N N . LEU A 1 97 ? -11.483 7.237 17.014 1.00 94.19 97 LEU A N 1
ATOM 808 C CA . LEU A 1 97 ? -12.598 8.076 16.573 1.00 94.19 97 LEU A CA 1
ATOM 809 C C . LEU A 1 97 ? -13.839 7.883 17.455 1.00 94.19 97 LEU A C 1
ATOM 811 O O 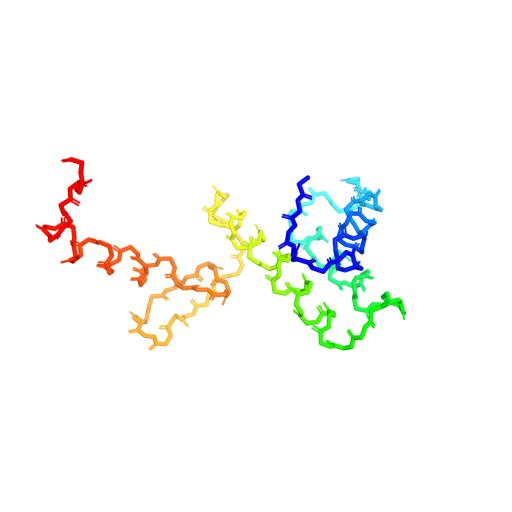. LEU A 1 97 ? -14.399 8.866 17.928 1.00 94.19 97 LEU A O 1
ATOM 815 N N . LYS A 1 98 ? -14.226 6.635 17.754 1.00 93.31 98 LYS A N 1
ATOM 816 C CA . LYS A 1 98 ? -15.350 6.326 18.657 1.00 93.31 98 LYS A CA 1
ATOM 817 C C . LYS A 1 98 ? -15.144 6.904 20.059 1.00 93.31 98 LYS A C 1
ATOM 819 O O . LYS A 1 98 ? -16.069 7.486 20.612 1.00 93.31 98 LYS A O 1
ATOM 824 N N . ALA A 1 99 ? -13.940 6.778 20.618 1.00 93.62 99 ALA A N 1
ATOM 825 C CA . ALA A 1 99 ? -13.631 7.262 21.964 1.00 93.62 99 ALA A CA 1
ATOM 826 C C . ALA A 1 99 ? -13.605 8.796 22.070 1.00 93.62 99 ALA A C 1
ATOM 828 O O . ALA A 1 99 ? -13.836 9.343 23.145 1.00 93.62 99 ALA A O 1
ATOM 829 N N . LYS A 1 100 ? -13.298 9.500 20.975 1.00 92.25 100 LYS A N 1
ATOM 830 C CA . LYS A 1 100 ? -13.263 10.969 20.935 1.00 92.25 100 LYS A CA 1
ATOM 831 C C . LYS A 1 100 ? -14.530 11.597 20.366 1.00 92.25 100 LYS A C 1
ATOM 833 O O . LYS A 1 100 ? -14.653 12.814 20.441 1.00 92.25 100 LYS A O 1
ATOM 838 N N . PHE A 1 101 ? -15.468 10.788 19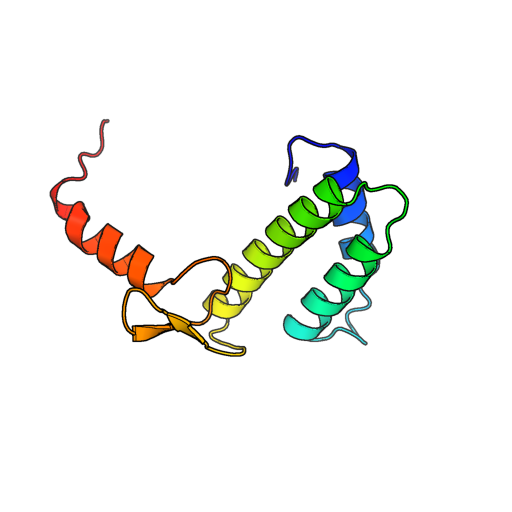.876 1.00 90.12 101 PHE A N 1
ATOM 839 C CA . PHE A 1 101 ? -16.692 11.253 19.230 1.00 90.12 101 PHE A CA 1
ATOM 840 C C . PHE A 1 101 ? -17.501 12.218 20.107 1.00 90.12 101 PHE A C 1
ATOM 842 O O . PHE A 1 101 ? -17.937 13.255 19.624 1.00 90.12 101 PHE A O 1
ATOM 849 N N . SER A 1 102 ? -17.629 11.943 21.410 1.00 86.12 102 SER A N 1
ATOM 850 C CA . SER A 1 102 ? -18.342 12.824 22.353 1.00 86.12 102 SER A CA 1
ATOM 851 C C . SER A 1 102 ? -17.691 14.197 22.543 1.00 86.12 102 SER A C 1
ATOM 853 O O . SER A 1 102 ? -18.348 15.128 22.991 1.00 86.12 102 SER A O 1
ATOM 855 N N . ASN A 1 103 ? -16.398 14.320 22.233 1.00 89.25 103 ASN A N 1
ATOM 856 C CA . ASN A 1 103 ? -15.622 15.548 22.409 1.00 89.25 103 ASN A CA 1
ATOM 857 C C . ASN A 1 103 ? -15.520 16.355 21.108 1.00 89.25 103 ASN A C 1
ATOM 859 O O . ASN A 1 103 ? -14.858 17.391 21.085 1.00 89.25 103 ASN A O 1
ATOM 863 N N . TRP A 1 104 ? -16.104 15.865 20.013 1.00 87.81 104 TRP A N 1
ATOM 864 C CA . TRP A 1 104 ? -16.102 16.566 18.738 1.00 87.81 104 TRP A CA 1
ATOM 865 C C . TRP A 1 104 ? -17.193 17.630 18.747 1.00 87.81 104 TRP A C 1
ATOM 867 O O . TRP A 1 104 ? -18.381 17.326 18.683 1.00 87.81 104 TRP A O 1
ATOM 877 N N . THR A 1 105 ? -16.786 18.892 18.817 1.00 85.19 105 THR A N 1
ATOM 878 C CA . THR A 1 105 ? -17.669 20.018 18.522 1.00 85.19 105 THR A CA 1
ATOM 879 C C . THR A 1 105 ? -17.577 20.327 17.030 1.00 85.19 105 THR A C 1
ATOM 881 O O . THR A 1 105 ? -16.507 20.218 16.432 1.00 85.19 105 THR A O 1
ATOM 884 N N . SER A 1 106 ? -18.696 20.696 16.399 1.00 78.62 106 SER A N 1
ATOM 885 C CA . SER A 1 106 ? -18.728 21.001 14.961 1.00 78.62 106 SER A CA 1
ATOM 886 C C . SER A 1 106 ? -17.908 22.231 14.586 1.00 78.62 106 SER A C 1
ATOM 888 O O . SER A 1 106 ? -17.687 22.436 13.399 1.00 78.62 106 SER A O 1
ATOM 890 N N . GLY A 1 107 ? -17.479 23.038 15.567 1.00 70.19 107 GLY A N 1
ATOM 891 C CA . GLY A 1 107 ? -16.640 24.226 15.372 1.00 70.19 107 GLY A CA 1
ATOM 892 C C . GLY A 1 107 ? -17.190 25.256 14.377 1.00 70.19 107 GLY A C 1
ATOM 893 O O . GLY A 1 107 ? -16.462 26.176 14.019 1.00 70.19 107 GLY A O 1
ATOM 894 N N . ASN A 1 108 ? -18.438 25.071 13.942 1.00 52.56 108 ASN A N 1
ATOM 895 C CA . ASN A 1 108 ? -19.234 25.967 13.114 1.00 52.56 108 ASN A CA 1
ATOM 896 C C . ASN A 1 108 ? -20.052 26.880 14.017 1.00 52.56 108 ASN A C 1
ATOM 898 O O . ASN A 1 108 ? -20.593 26.348 15.017 1.00 52.56 108 ASN A O 1
#

Secondary structure (DSSP, 8-state):
--SSS-HHHHHHHHHHHHT--TTTS-SHHHHHHHHHHHHHS-TTS-HHHHHHHHHHHHHHHHHHHHHHT-S--EE-TTT--EES-SSS-HHHHHHHHHHHGGG-----

Foldseek 3Di:
DAQDPDPLLRVLLVVLVVPDDCVVQVDLVSSLVSSLVSLVPPPSDDPVSSVVSNVSSLVVSQVVCVVVVDDAWDQDPVPRDTARRDVDRPVVVVVVCVVCVVVDDPPD

Organism: Rhizophagus irregularis (strain DAOM 181602 / DAOM 197198 / MUCL 43194) (NCBI:txid747089)

Radius of gyration: 16.78 Å; chains: 1; bounding box: 35×36×41 Å

pLDDT: mean 94.78, std 7.14, range [52.56, 98.5]